Protein AF-A0A820S5P6-F1 (afdb_monomer_lite)

Radius of gyration: 14.82 Å; chains: 1; bounding box: 30×35×40 Å

Foldseek 3Di:
DKDKDKDKFQDQDDDPDPPVVRCVVAVPDKDKDDQDDPDPGITMIIIMHHHDDAAPDDDDQDADPVGKTKDKDWDFDDFPDDADRRDDVSNSLVVLVVVQPDPVSVVVVVVGTDTDMDMDIGD

Structure (mmCIF, N/CA/C/O backbone):
data_AF-A0A820S5P6-F1
#
_entry.id   AF-A0A820S5P6-F1
#
loop_
_atom_site.group_PDB
_atom_site.id
_atom_site.type_symbol
_atom_site.label_atom_id
_atom_site.label_alt_id
_atom_site.label_comp_id
_atom_site.label_asym_id
_atom_site.label_entity_id
_atom_site.label_seq_id
_atom_site.pdbx_PDB_ins_code
_atom_site.Cartn_x
_atom_site.Cartn_y
_atom_site.Cartn_z
_atom_site.occupancy
_atom_site.B_iso_or_equiv
_atom_site.auth_seq_id
_atom_site.auth_comp_id
_atom_site.auth_asym_id
_atom_site.auth_atom_id
_atom_site.pdbx_PDB_model_num
ATOM 1 N N . MET A 1 1 ? -5.001 13.853 3.205 1.00 80.81 1 MET A N 1
ATOM 2 C CA . MET A 1 1 ? -5.166 12.398 2.994 1.00 80.81 1 MET A CA 1
ATOM 3 C C . MET A 1 1 ? -4.020 11.944 2.127 1.00 80.81 1 MET A C 1
ATOM 5 O O . MET A 1 1 ? -3.736 12.676 1.198 1.00 80.81 1 MET A O 1
ATOM 9 N N . CYS A 1 2 ? -3.402 10.794 2.368 1.00 90.00 2 CYS A N 1
ATOM 10 C CA . CYS A 1 2 ? -2.300 10.289 1.548 1.00 90.00 2 CYS A CA 1
ATOM 11 C C . CYS A 1 2 ? -2.668 10.149 0.049 1.00 90.00 2 CYS A C 1
ATOM 13 O O . CYS A 1 2 ? -3.838 10.158 -0.356 1.00 90.00 2 CYS A O 1
ATOM 15 N N . GLY A 1 3 ? -1.652 10.038 -0.799 1.00 93.19 3 GLY A N 1
ATOM 16 C CA . GLY A 1 3 ? -1.755 9.649 -2.202 1.00 93.19 3 GLY A CA 1
ATOM 17 C C . GLY A 1 3 ? -1.070 8.304 -2.413 1.00 93.19 3 GLY A C 1
ATOM 18 O O . GLY A 1 3 ? 0.044 8.121 -1.934 1.00 93.19 3 GLY A O 1
ATOM 19 N N . ILE A 1 4 ? -1.726 7.380 -3.114 1.00 94.50 4 ILE A N 1
ATOM 20 C CA . ILE A 1 4 ? -1.194 6.048 -3.435 1.00 94.50 4 ILE A CA 1
ATOM 21 C C . ILE A 1 4 ? -1.321 5.801 -4.940 1.00 94.50 4 ILE A C 1
ATOM 23 O O . ILE A 1 4 ? -2.301 6.223 -5.556 1.00 94.50 4 ILE A O 1
ATOM 27 N N . CYS A 1 5 ? -0.324 5.155 -5.536 1.00 93.88 5 CYS A N 1
ATOM 28 C CA . CYS A 1 5 ? -0.267 4.863 -6.964 1.00 93.88 5 CYS A CA 1
ATOM 29 C C . CYS A 1 5 ? 0.612 3.634 -7.220 1.00 93.88 5 CYS A C 1
ATOM 31 O O . CYS A 1 5 ? 1.567 3.378 -6.488 1.00 93.88 5 CYS A O 1
ATOM 33 N N . PHE A 1 6 ? 0.315 2.902 -8.289 1.00 94.06 6 PHE A N 1
ATOM 34 C CA . PHE A 1 6 ? 1.247 1.955 -8.884 1.00 94.06 6 PHE A CA 1
ATOM 35 C C . PHE A 1 6 ? 1.245 2.125 -10.404 1.00 94.06 6 PHE A C 1
ATOM 37 O O . PHE A 1 6 ? 0.256 2.574 -10.988 1.00 94.06 6 PHE A O 1
ATOM 44 N N . CYS A 1 7 ? 2.351 1.768 -11.044 1.00 93.50 7 CYS A N 1
ATOM 45 C CA . CYS A 1 7 ? 2.490 1.783 -12.491 1.00 93.50 7 CYS A CA 1
ATOM 46 C C . CYS A 1 7 ? 3.068 0.455 -12.970 1.00 93.50 7 CYS A C 1
ATOM 48 O O . CYS A 1 7 ? 4.070 -0.010 -12.429 1.00 93.50 7 CYS A O 1
ATOM 50 N N . LEU A 1 8 ? 2.442 -0.124 -13.994 1.00 94.75 8 LEU A N 1
ATOM 51 C CA . LEU A 1 8 ? 2.965 -1.269 -14.731 1.00 94.75 8 LEU A CA 1
ATOM 52 C C . LEU A 1 8 ? 3.709 -0.779 -15.970 1.00 94.75 8 LEU A C 1
ATOM 54 O O . LEU A 1 8 ? 3.202 0.066 -16.709 1.00 94.75 8 LEU A O 1
ATOM 58 N N . HIS A 1 9 ? 4.898 -1.316 -16.209 1.00 93.88 9 HIS A N 1
ATOM 59 C CA . HIS A 1 9 ? 5.742 -0.917 -17.329 1.00 93.88 9 HIS A CA 1
ATOM 60 C C . HIS A 1 9 ? 6.657 -2.044 -17.788 1.00 93.88 9 HIS A C 1
ATOM 62 O O . HIS A 1 9 ? 6.908 -2.993 -17.056 1.00 93.88 9 HIS A O 1
ATOM 68 N N . THR A 1 10 ? 7.179 -1.932 -19.009 1.00 94.44 10 THR A N 1
ATOM 69 C CA . THR A 1 10 ? 7.999 -2.989 -19.623 1.00 94.44 10 THR A CA 1
ATOM 70 C C . THR A 1 10 ? 9.507 -2.778 -19.501 1.00 94.44 10 THR A C 1
ATOM 72 O O . THR A 1 10 ? 10.311 -3.546 -20.020 1.00 94.44 10 THR A O 1
ATOM 75 N N . GLN A 1 11 ? 9.910 -1.706 -18.823 1.00 89.19 11 GLN A N 1
ATOM 76 C CA . GLN A 1 11 ? 11.309 -1.331 -18.649 1.00 89.19 11 GLN A CA 1
ATOM 77 C C . GLN A 1 11 ? 11.787 -1.691 -17.245 1.00 89.19 11 GLN A C 1
ATOM 79 O O . GLN A 1 11 ? 11.105 -1.387 -16.278 1.00 89.19 11 GLN A O 1
ATOM 84 N N . SER A 1 12 ? 12.986 -2.249 -17.108 1.00 85.00 12 SER A N 1
ATOM 85 C CA . SER A 1 12 ? 13.578 -2.573 -15.799 1.00 85.00 12 SER A CA 1
ATOM 86 C C . SER A 1 12 ? 14.154 -1.364 -15.052 1.00 85.00 12 SER A C 1
ATOM 88 O O . SER A 1 12 ? 14.714 -1.512 -13.967 1.00 85.00 12 SER A O 1
ATOM 90 N N . ILE A 1 13 ? 14.055 -0.167 -15.634 1.00 84.75 13 ILE A N 1
ATOM 91 C CA . ILE A 1 13 ? 14.552 1.075 -15.044 1.00 84.75 13 ILE A CA 1
ATOM 92 C C . ILE A 1 13 ? 13.443 1.799 -14.273 1.00 84.75 13 ILE A C 1
ATOM 94 O O . ILE A 1 13 ? 12.275 1.716 -14.666 1.00 84.75 13 ILE A O 1
ATOM 98 N N . PRO A 1 14 ? 13.787 2.534 -13.198 1.00 78.12 14 PRO A N 1
ATOM 99 C CA . PRO A 1 14 ? 12.835 3.394 -12.511 1.00 78.12 14 PRO A CA 1
ATOM 100 C C . PRO A 1 14 ? 12.172 4.366 -13.487 1.00 78.12 14 PRO A C 1
ATOM 102 O O . PRO A 1 14 ? 12.850 5.084 -14.225 1.00 78.12 14 PRO A O 1
ATOM 105 N N . LEU A 1 15 ? 10.841 4.400 -13.480 1.00 77.75 15 LEU A N 1
ATOM 106 C CA . LEU A 1 15 ? 10.098 5.367 -14.275 1.00 77.75 15 LEU A CA 1
ATOM 107 C C . LEU A 1 15 ? 10.283 6.775 -13.704 1.00 77.75 15 LEU A C 1
ATOM 109 O O . LEU A 1 15 ? 10.102 6.997 -12.505 1.00 77.75 15 LEU A O 1
ATOM 113 N N . SER A 1 16 ? 10.555 7.738 -14.584 1.00 75.88 16 SER A N 1
ATOM 114 C CA . SER A 1 16 ? 10.417 9.163 -14.281 1.00 75.88 16 SER A CA 1
ATOM 115 C C . SER A 1 16 ? 8.956 9.565 -14.494 1.00 75.88 16 SER A C 1
ATOM 117 O O . SER A 1 16 ? 8.601 10.160 -15.509 1.00 75.88 16 SER A O 1
ATOM 119 N N . ILE A 1 17 ? 8.081 9.152 -13.577 1.00 71.44 17 ILE A N 1
ATOM 120 C CA . ILE A 1 17 ? 6.695 9.630 -13.567 1.00 71.44 17 ILE A CA 1
ATOM 121 C C . ILE A 1 17 ? 6.653 10.918 -12.748 1.00 71.44 17 ILE A C 1
ATOM 123 O O . ILE A 1 17 ? 7.235 11.000 -11.665 1.00 71.44 17 ILE A O 1
ATOM 127 N N . ASP A 1 18 ? 5.950 11.923 -13.262 1.00 77.88 18 ASP A N 1
ATOM 128 C CA . ASP A 1 18 ? 5.637 13.114 -12.487 1.00 77.88 18 ASP A CA 1
ATOM 129 C C . ASP A 1 18 ? 4.535 12.797 -11.467 1.00 77.88 18 ASP A C 1
ATOM 131 O O . ASP A 1 18 ? 3.343 12.772 -11.778 1.00 77.88 18 ASP A O 1
ATOM 135 N N . TYR A 1 19 ? 4.953 12.538 -10.231 1.00 76.06 19 TYR A N 1
ATOM 136 C CA . TYR A 1 19 ? 4.050 12.315 -9.108 1.00 76.06 19 TYR A CA 1
ATOM 137 C C . TYR A 1 19 ? 3.668 13.613 -8.383 1.00 76.06 19 TYR A C 1
ATOM 139 O O . TYR A 1 19 ? 3.008 13.543 -7.347 1.00 76.06 19 TYR A O 1
ATOM 147 N N . ALA A 1 20 ? 4.005 14.799 -8.913 1.00 79.50 20 ALA A N 1
ATOM 148 C CA . ALA A 1 20 ? 3.611 16.079 -8.324 1.00 79.50 20 ALA A CA 1
ATOM 149 C 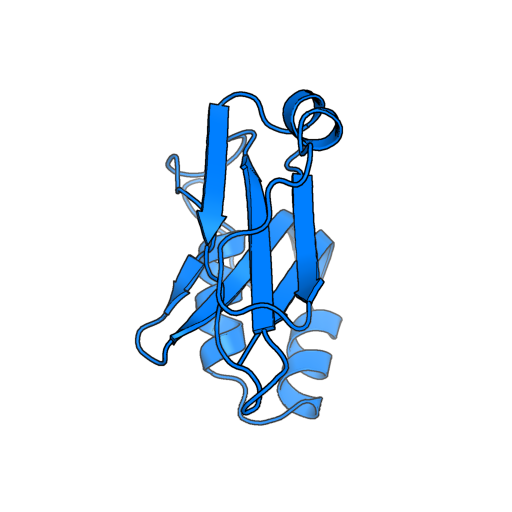C . ALA A 1 20 ? 2.108 16.191 -7.990 1.00 79.50 20 ALA A C 1
ATOM 151 O O . ALA A 1 20 ? 1.790 16.777 -6.950 1.00 79.50 20 ALA A O 1
ATOM 152 N N . PRO A 1 21 ? 1.165 15.595 -8.755 1.00 82.38 21 PRO A N 1
ATOM 153 C CA . PRO A 1 21 ? -0.244 15.574 -8.360 1.00 82.38 21 PRO A CA 1
ATOM 154 C C . PRO A 1 21 ? -0.516 14.848 -7.030 1.00 82.38 21 PRO A C 1
ATOM 156 O O . PRO A 1 21 ? -1.465 15.196 -6.325 1.00 82.38 21 PRO A O 1
ATOM 159 N N . LEU A 1 22 ? 0.307 13.861 -6.656 1.00 83.31 22 LEU A N 1
ATOM 160 C CA . LEU A 1 22 ? 0.211 13.178 -5.363 1.00 83.31 22 LEU A CA 1
ATOM 161 C C . LEU A 1 22 ? 0.769 14.040 -4.227 1.00 83.31 22 LEU A C 1
ATOM 163 O O . LEU A 1 22 ? 0.274 13.935 -3.110 1.00 83.31 22 LEU A O 1
ATOM 167 N N . ASN A 1 23 ? 1.712 14.947 -4.497 1.00 80.56 23 ASN A N 1
ATOM 168 C CA . ASN A 1 23 ? 2.346 15.777 -3.466 1.00 80.56 23 ASN A CA 1
ATOM 169 C C . ASN A 1 23 ? 1.344 16.658 -2.713 1.00 80.56 23 ASN A C 1
ATOM 171 O O . ASN A 1 23 ? 1.496 16.879 -1.514 1.00 80.56 23 ASN A O 1
ATOM 175 N N . ALA A 1 24 ? 0.294 17.124 -3.396 1.00 84.50 24 ALA A N 1
ATOM 176 C CA . ALA A 1 24 ? -0.781 17.895 -2.771 1.00 84.50 24 ALA A CA 1
ATOM 177 C C . ALA A 1 24 ? -1.573 17.085 -1.724 1.00 84.50 24 ALA A C 1
ATOM 179 O O . ALA A 1 24 ? -2.280 17.661 -0.899 1.00 84.50 24 ALA A O 1
ATOM 180 N N . ARG A 1 25 ? -1.473 15.751 -1.758 1.00 88.25 25 ARG A N 1
ATOM 181 C CA . ARG A 1 25 ? -2.167 14.834 -0.851 1.00 88.25 25 ARG A CA 1
ATOM 182 C C . ARG A 1 25 ? -1.351 14.571 0.422 1.00 88.25 25 ARG A C 1
ATOM 184 O O . ARG A 1 25 ? -1.913 14.613 1.518 1.00 88.25 25 ARG A O 1
ATOM 191 N N . GLY A 1 26 ? -0.037 14.364 0.299 1.00 86.75 26 GLY A N 1
ATOM 192 C CA . GLY A 1 26 ? 0.843 13.993 1.414 1.00 86.75 26 GLY A CA 1
ATOM 193 C C . GLY A 1 26 ? 2.223 14.666 1.404 1.00 86.75 26 GLY A C 1
ATOM 194 O O . GLY A 1 26 ? 3.190 14.078 0.911 1.00 86.75 26 GLY A O 1
ATOM 195 N N . PRO A 1 27 ? 2.356 15.878 1.963 1.00 85.94 27 PRO A N 1
ATOM 196 C CA . PRO A 1 27 ? 3.618 16.614 1.964 1.00 85.94 27 PRO A CA 1
ATOM 197 C C . PRO A 1 27 ? 4.639 16.122 3.003 1.00 85.94 27 PRO A C 1
ATOM 199 O O . PRO A 1 27 ? 5.787 16.555 2.948 1.00 85.94 27 PRO A O 1
ATOM 202 N N . ASP A 1 28 ? 4.260 15.256 3.952 1.00 88.06 28 ASP A N 1
ATOM 203 C CA . ASP A 1 28 ? 5.150 14.872 5.059 1.00 88.06 28 ASP A CA 1
ATOM 204 C C . ASP A 1 28 ? 6.241 13.890 4.631 1.00 88.06 28 ASP A C 1
ATOM 206 O O . ASP A 1 28 ? 7.342 13.903 5.183 1.00 88.06 28 ASP A O 1
ATOM 210 N N . PHE A 1 29 ? 5.921 12.999 3.693 1.00 88.12 29 PHE A N 1
ATOM 211 C CA . PHE A 1 29 ? 6.846 11.988 3.203 1.00 88.12 29 PHE A CA 1
ATOM 212 C C . PHE A 1 29 ? 6.427 11.492 1.822 1.00 88.12 29 PHE A C 1
ATOM 214 O O . PHE A 1 29 ? 5.241 11.350 1.536 1.00 88.12 29 PHE A O 1
ATOM 221 N N . GLN A 1 30 ? 7.404 11.206 0.969 1.00 88.50 30 GLN A N 1
ATOM 222 C CA . GLN A 1 30 ? 7.194 10.666 -0.369 1.00 88.50 30 GLN A CA 1
ATOM 223 C C . GLN A 1 30 ? 8.170 9.529 -0.601 1.00 88.50 30 GLN A C 1
ATOM 225 O O . GLN A 1 30 ? 9.326 9.610 -0.183 1.00 88.50 30 GLN A O 1
ATOM 230 N N . ASN A 1 31 ? 7.703 8.483 -1.270 1.00 90.81 31 ASN A N 1
ATOM 231 C CA . ASN A 1 31 ? 8.537 7.339 -1.585 1.00 90.81 31 ASN A CA 1
ATOM 232 C C . ASN A 1 31 ? 8.111 6.671 -2.886 1.00 90.81 31 ASN A C 1
ATOM 234 O O . ASN A 1 31 ? 6.929 6.648 -3.235 1.00 90.81 31 ASN A O 1
ATOM 238 N N . GLN A 1 32 ? 9.099 6.089 -3.556 1.00 91.38 32 GLN A N 1
ATOM 239 C CA . GLN A 1 32 ? 8.940 5.236 -4.718 1.00 91.38 32 GLN A CA 1
ATOM 240 C C . GLN A 1 32 ? 9.642 3.908 -4.439 1.00 91.38 32 GLN A C 1
ATOM 242 O O . GLN A 1 32 ? 10.812 3.886 -4.065 1.00 91.38 32 GLN A O 1
ATOM 247 N N . TYR A 1 33 ? 8.927 2.806 -4.642 1.00 92.94 33 TYR A N 1
ATOM 248 C CA . TYR A 1 33 ? 9.423 1.456 -4.416 1.00 92.94 33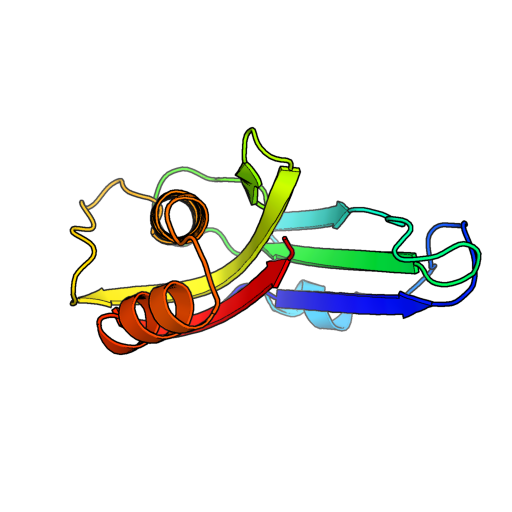 TYR A CA 1
ATOM 249 C C . TYR A 1 33 ? 9.276 0.604 -5.680 1.00 92.94 33 TYR A C 1
ATOM 251 O O . TYR A 1 33 ? 8.215 0.580 -6.301 1.00 92.94 33 TYR A O 1
ATOM 259 N N . GLY A 1 34 ? 10.349 -0.080 -6.072 1.00 92.69 34 GLY A N 1
ATOM 260 C CA . GLY A 1 34 ? 10.471 -0.777 -7.353 1.00 92.69 34 GLY A CA 1
ATOM 261 C C . GLY A 1 34 ? 11.505 -0.122 -8.284 1.00 92.69 34 GLY A C 1
ATOM 262 O O . GLY A 1 34 ? 12.230 0.783 -7.862 1.00 92.69 34 GLY A O 1
ATOM 263 N N . PRO A 1 35 ? 11.599 -0.564 -9.548 1.00 93.88 35 PRO A N 1
ATOM 264 C CA . PRO A 1 35 ? 10.717 -1.529 -10.203 1.00 93.88 35 PRO A CA 1
ATOM 265 C C . PRO A 1 35 ? 10.892 -2.969 -9.701 1.00 93.88 35 PRO A C 1
ATOM 267 O O . PRO A 1 35 ? 12.011 -3.451 -9.547 1.00 93.88 35 PRO A O 1
ATOM 270 N N . ILE A 1 36 ? 9.780 -3.668 -9.478 1.00 94.75 36 ILE A N 1
ATOM 271 C CA . ILE A 1 36 ? 9.727 -5.093 -9.125 1.00 94.75 36 ILE A CA 1
ATOM 272 C C . ILE A 1 36 ? 9.356 -5.882 -10.375 1.00 94.75 36 ILE A C 1
ATOM 274 O O . ILE A 1 36 ? 8.385 -5.544 -11.045 1.00 94.75 36 ILE A O 1
ATOM 278 N N . SER A 1 37 ? 10.128 -6.917 -10.700 1.00 95.31 37 SER A N 1
ATOM 279 C CA . SER A 1 37 ? 9.861 -7.794 -11.847 1.00 95.31 37 SER A CA 1
ATOM 280 C C . SER A 1 37 ? 8.665 -8.701 -11.551 1.00 95.31 37 SER A C 1
ATOM 282 O O . SER A 1 37 ? 8.700 -9.476 -10.601 1.00 95.31 37 SER A O 1
ATOM 284 N N . LEU A 1 38 ? 7.616 -8.594 -12.370 1.00 94.88 38 LEU A N 1
ATOM 285 C CA . LEU A 1 38 ? 6.456 -9.493 -12.379 1.00 94.88 38 LEU A CA 1
ATOM 286 C C . LEU A 1 38 ? 6.674 -10.651 -13.361 1.00 94.88 38 LEU A C 1
ATOM 288 O O . LEU A 1 38 ? 6.318 -11.795 -13.093 1.00 94.88 38 LEU A O 1
ATOM 292 N N . THR A 1 39 ? 7.283 -10.339 -14.505 1.00 94.69 39 THR A N 1
ATOM 293 C CA . THR A 1 39 ? 7.754 -11.283 -15.528 1.00 94.69 39 THR A CA 1
ATOM 294 C C . THR A 1 39 ? 9.104 -10.798 -16.071 1.00 94.69 39 THR A C 1
ATOM 296 O O . THR A 1 39 ? 9.651 -9.795 -15.606 1.00 94.69 39 THR A O 1
ATOM 299 N N . SER A 1 40 ? 9.641 -11.474 -17.092 1.00 92.88 40 SER A N 1
ATOM 300 C CA . SER A 1 40 ? 10.870 -11.060 -17.788 1.00 92.88 40 SER A CA 1
ATOM 301 C C . SER A 1 40 ? 10.819 -9.654 -18.399 1.00 92.88 40 SER A C 1
ATOM 303 O O . SER A 1 40 ? 11.863 -9.063 -18.652 1.00 92.88 40 SER A O 1
ATOM 305 N N . ASP A 1 41 ? 9.622 -9.148 -18.680 1.00 95.50 41 ASP A N 1
ATOM 306 C CA . ASP A 1 41 ? 9.363 -7.941 -19.465 1.00 95.50 41 ASP A CA 1
ATOM 307 C C . ASP A 1 41 ? 8.264 -7.059 -18.864 1.00 95.50 41 ASP A C 1
ATOM 309 O O . ASP A 1 41 ? 7.872 -6.078 -19.487 1.00 95.50 41 ASP A O 1
ATOM 313 N N . LEU A 1 42 ? 7.769 -7.387 -17.670 1.00 95.94 42 LEU A N 1
ATOM 314 C CA . LEU A 1 42 ? 6.765 -6.613 -16.954 1.00 95.94 42 LEU A CA 1
ATOM 315 C C . LEU A 1 42 ? 7.263 -6.303 -15.549 1.00 95.94 42 LEU A C 1
ATOM 317 O O . LEU A 1 42 ? 7.673 -7.191 -14.801 1.00 95.94 42 LEU A O 1
ATOM 321 N N . TYR A 1 43 ? 7.180 -5.031 -15.193 1.00 95.75 43 TYR A N 1
ATOM 322 C CA . TYR A 1 43 ? 7.628 -4.484 -13.929 1.00 95.75 43 TYR A CA 1
ATOM 323 C C . TYR A 1 43 ? 6.529 -3.634 -13.302 1.00 95.75 43 TYR A C 1
ATOM 325 O O . TYR A 1 43 ? 5.728 -3.019 -14.010 1.00 95.75 43 TYR A O 1
ATOM 333 N N . VAL A 1 44 ? 6.520 -3.569 -11.973 1.00 95.75 44 VAL A N 1
ATOM 334 C CA . VAL A 1 44 ? 5.661 -2.669 -11.203 1.00 95.75 44 VAL A CA 1
ATOM 335 C C . VAL A 1 44 ? 6.493 -1.706 -10.368 1.00 95.75 44 VAL A C 1
ATOM 337 O O . VAL A 1 44 ? 7.470 -2.092 -9.733 1.00 95.75 44 VAL A O 1
ATOM 340 N N . THR A 1 45 ? 6.086 -0.443 -10.350 1.00 95.06 45 THR A N 1
ATOM 341 C CA . THR A 1 45 ? 6.615 0.582 -9.449 1.00 95.06 45 THR A CA 1
ATOM 342 C C . THR A 1 45 ? 5.473 1.126 -8.600 1.00 95.06 45 THR A C 1
ATOM 344 O O . THR A 1 45 ? 4.427 1.489 -9.135 1.00 95.06 45 THR A O 1
ATOM 347 N N . PHE A 1 46 ? 5.679 1.219 -7.291 1.00 94.56 46 PHE A N 1
ATOM 348 C CA . PHE A 1 46 ? 4.730 1.757 -6.322 1.00 94.56 46 PHE A CA 1
ATOM 349 C C . PHE A 1 46 ? 5.156 3.143 -5.863 1.00 94.56 46 PHE A C 1
ATOM 351 O O . PHE A 1 46 ? 6.338 3.366 -5.610 1.00 94.56 46 PHE A O 1
ATOM 358 N N . VAL A 1 47 ? 4.199 4.055 -5.698 1.00 93.19 47 VAL A N 1
ATOM 359 C CA . VAL A 1 47 ? 4.447 5.407 -5.194 1.00 93.19 47 VAL A CA 1
ATOM 360 C C . VAL A 1 47 ? 3.430 5.819 -4.159 1.00 93.19 47 VAL A C 1
ATOM 362 O O . VAL A 1 47 ? 2.226 5.607 -4.305 1.00 93.19 47 VAL A O 1
ATOM 365 N N . VAL A 1 48 ? 3.940 6.465 -3.119 1.00 92.88 48 VAL A N 1
ATOM 366 C CA . VAL A 1 48 ? 3.148 6.962 -2.009 1.00 92.88 48 VAL A CA 1
ATOM 367 C C . VAL A 1 48 ? 3.587 8.360 -1.601 1.00 92.88 48 VAL A C 1
ATOM 369 O O . VAL A 1 48 ? 4.767 8.706 -1.614 1.00 92.88 48 VAL A O 1
ATOM 372 N N . SER A 1 49 ? 2.604 9.159 -1.213 1.00 91.81 49 SER A N 1
ATOM 373 C CA . SER A 1 49 ? 2.753 10.478 -0.619 1.00 91.81 49 SER A CA 1
ATOM 374 C C . SER A 1 49 ? 1.934 10.485 0.669 1.00 91.81 49 SER A C 1
ATOM 376 O O . SER A 1 49 ? 0.717 10.306 0.642 1.00 91.81 49 SER A O 1
ATOM 378 N N . VAL A 1 50 ? 2.595 10.622 1.814 1.00 89.25 50 VAL A N 1
ATOM 379 C CA . VAL A 1 50 ? 2.009 10.437 3.144 1.00 89.25 50 VAL A CA 1
ATOM 380 C C . VAL A 1 50 ? 1.683 11.787 3.777 1.00 89.25 50 VAL A C 1
ATOM 382 O O . VAL A 1 50 ? 2.501 12.706 3.775 1.00 89.25 50 VAL A O 1
ATOM 385 N N . LEU A 1 51 ? 0.478 11.892 4.337 1.00 86.50 51 LEU A N 1
ATOM 386 C CA . LEU A 1 51 ? 0.106 12.901 5.328 1.00 86.50 51 LEU A CA 1
ATOM 387 C C . LEU A 1 51 ? -0.138 12.158 6.641 1.00 86.50 51 LEU A C 1
ATOM 389 O O . LEU A 1 51 ? -1.096 11.391 6.739 1.00 86.50 51 LEU A O 1
ATOM 393 N N . ALA A 1 52 ? 0.732 12.342 7.625 1.00 81.81 52 ALA A N 1
ATOM 394 C CA . ALA A 1 52 ? 0.674 11.578 8.862 1.00 81.81 52 ALA A CA 1
ATOM 395 C C . ALA A 1 52 ? -0.348 12.192 9.828 1.00 81.81 52 ALA A C 1
ATOM 397 O O . ALA A 1 52 ? -0.074 13.211 10.460 1.00 81.81 52 ALA A O 1
ATOM 398 N N . LEU A 1 53 ? -1.527 11.569 9.932 1.00 72.56 53 LEU A N 1
ATOM 399 C CA . LEU A 1 53 ? -2.635 12.053 10.769 1.00 72.56 53 LEU A CA 1
ATOM 400 C C . LEU A 1 53 ? -2.902 11.199 12.020 1.00 72.56 53 LEU A C 1
ATOM 402 O O . LEU A 1 53 ? -3.457 11.719 12.986 1.00 72.56 53 LEU A O 1
ATOM 406 N N . ARG A 1 54 ? -2.508 9.918 12.024 1.00 68.75 54 ARG A N 1
ATOM 407 C CA . ARG A 1 54 ? -2.759 8.961 13.117 1.00 68.75 54 ARG A CA 1
ATOM 408 C C . ARG A 1 54 ? -1.563 8.045 13.383 1.00 68.75 54 ARG A C 1
ATOM 410 O O . ARG A 1 54 ? -0.849 7.662 12.454 1.00 68.75 54 ARG A O 1
ATOM 417 N N . GLY A 1 55 ? -1.399 7.673 14.654 1.00 65.62 55 GLY A N 1
ATOM 418 C CA . GLY A 1 55 ? -0.314 6.820 15.139 1.00 65.62 55 GLY A CA 1
ATOM 419 C C . GLY A 1 55 ? 1.071 7.466 15.022 1.00 65.62 55 GLY A C 1
ATOM 420 O O . GLY A 1 55 ? 1.221 8.652 14.710 1.00 65.62 55 GLY A O 1
ATOM 421 N N . TYR A 1 56 ? 2.115 6.674 15.271 1.00 66.12 56 TYR A N 1
ATOM 422 C CA . TYR A 1 56 ? 3.487 7.116 15.020 1.00 66.12 56 TYR A CA 1
ATOM 423 C C . TYR A 1 56 ? 3.716 7.316 13.515 1.00 66.12 56 TYR A C 1
ATOM 425 O O . TYR A 1 56 ? 3.185 6.558 12.701 1.00 66.12 56 TYR A O 1
ATOM 433 N N . LYS A 1 57 ? 4.529 8.314 13.135 1.00 63.28 57 LYS A N 1
ATOM 434 C CA . LYS A 1 57 ? 4.893 8.560 11.729 1.00 63.28 57 LYS A CA 1
ATOM 435 C C . LYS A 1 57 ? 5.550 7.310 11.140 1.00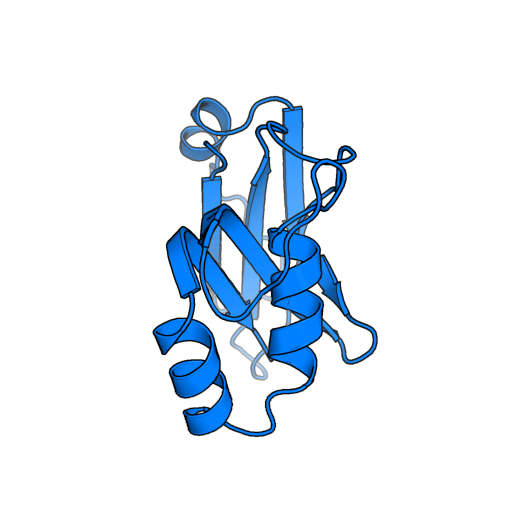 63.28 57 LYS A C 1
ATOM 437 O O . LYS A 1 57 ? 6.721 7.049 11.401 1.00 63.28 57 LYS A O 1
ATOM 442 N N . GLN A 1 58 ? 4.795 6.565 10.341 1.00 71.75 58 GLN A N 1
ATOM 443 C CA . GLN A 1 58 ? 5.280 5.407 9.603 1.00 71.75 58 GLN A CA 1
ATOM 444 C C . GLN A 1 58 ? 5.446 5.773 8.126 1.00 71.75 58 GLN A C 1
ATOM 446 O O . GLN A 1 58 ? 4.571 6.393 7.515 1.00 71.75 58 GLN A O 1
ATOM 451 N N . GLN A 1 59 ? 6.596 5.407 7.569 1.00 87.62 59 GLN A N 1
ATOM 452 C CA . GLN A 1 59 ? 6.885 5.551 6.147 1.00 87.62 59 GLN A CA 1
ATOM 453 C C . GLN A 1 59 ? 6.219 4.408 5.375 1.00 87.62 59 GLN A C 1
ATOM 455 O O . GLN A 1 59 ? 6.134 3.289 5.871 1.00 87.62 59 GLN A O 1
ATOM 460 N N . GLN A 1 60 ? 5.741 4.702 4.168 1.00 91.88 60 GLN A N 1
ATOM 461 C CA . GLN A 1 60 ? 5.107 3.731 3.275 1.00 91.88 60 GLN A CA 1
ATOM 462 C C . GLN A 1 60 ? 5.987 3.485 2.028 1.00 91.88 60 GLN A C 1
ATOM 464 O O . GLN A 1 60 ? 6.810 4.347 1.692 1.00 91.88 60 GLN A O 1
ATOM 469 N N . PRO A 1 61 ? 5.818 2.367 1.296 1.00 95.31 61 PRO A N 1
ATOM 470 C CA . PRO A 1 61 ? 4.872 1.275 1.555 1.00 95.31 61 PRO A CA 1
ATOM 471 C C . PRO A 1 61 ? 5.226 0.464 2.806 1.00 95.31 61 PRO A C 1
ATOM 473 O O . PRO A 1 61 ? 6.384 0.434 3.217 1.00 95.31 61 PRO A O 1
ATOM 476 N N . PHE A 1 62 ? 4.231 -0.191 3.399 1.00 95.06 62 PHE A N 1
ATOM 477 C CA . PHE A 1 62 ? 4.471 -1.214 4.413 1.00 95.06 62 PHE A CA 1
ATOM 478 C C . PHE A 1 62 ? 4.899 -2.494 3.703 1.00 95.06 62 PHE A C 1
ATOM 480 O O . PHE A 1 62 ? 4.215 -2.928 2.778 1.00 95.06 62 PHE A O 1
ATOM 487 N N . ILE A 1 63 ? 6.038 -3.056 4.101 1.00 95.62 63 ILE A N 1
ATOM 488 C CA . ILE A 1 63 ? 6.568 -4.301 3.544 1.00 95.62 63 ILE A CA 1
ATOM 489 C C . ILE A 1 63 ? 6.717 -5.278 4.702 1.00 95.62 63 ILE A C 1
ATOM 491 O O . ILE A 1 63 ? 7.396 -4.957 5.681 1.00 95.62 63 ILE A O 1
ATOM 495 N N . ASP A 1 64 ? 6.050 -6.423 4.613 1.00 94.75 64 ASP A N 1
ATOM 496 C CA . ASP A 1 64 ? 6.132 -7.454 5.645 1.00 94.75 64 ASP A CA 1
ATOM 497 C C . ASP A 1 64 ? 7.317 -8.411 5.432 1.00 94.75 64 ASP A C 1
ATOM 499 O O . ASP A 1 64 ? 8.087 -8.291 4.477 1.00 94.75 64 ASP A O 1
ATOM 503 N N . GLU A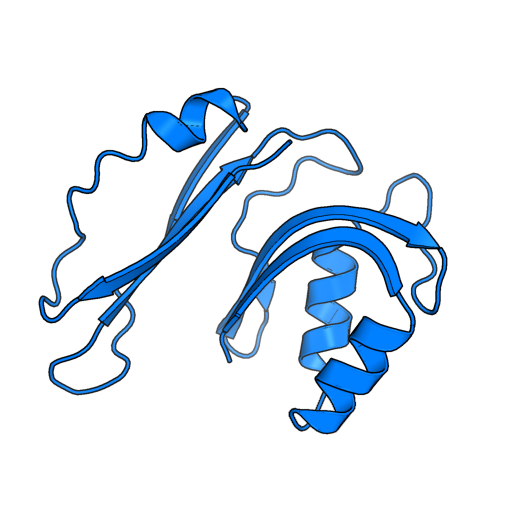 1 65 ? 7.497 -9.358 6.353 1.00 94.50 65 GLU A N 1
ATOM 504 C CA . GLU A 1 65 ? 8.603 -10.316 6.305 1.00 94.50 65 GLU A CA 1
ATOM 505 C C . GLU A 1 65 ? 8.537 -11.315 5.136 1.00 94.50 65 GLU A C 1
ATOM 507 O O . GLU A 1 65 ? 9.567 -11.905 4.807 1.00 94.50 65 GLU A O 1
ATOM 512 N N . ASP A 1 66 ? 7.375 -11.473 4.492 1.00 94.81 66 ASP A N 1
ATOM 513 C CA . ASP A 1 66 ? 7.204 -12.322 3.306 1.00 94.81 66 ASP A CA 1
ATOM 514 C C . ASP A 1 66 ? 7.401 -11.519 2.004 1.00 94.81 66 ASP A C 1
ATOM 516 O O . ASP A 1 66 ? 7.446 -12.089 0.915 1.00 94.81 66 ASP A O 1
ATOM 520 N N . GLY A 1 67 ? 7.583 -10.197 2.114 1.00 94.62 67 GLY A N 1
ATOM 521 C CA . GLY A 1 67 ? 7.768 -9.285 0.991 1.00 94.62 67 GLY A CA 1
ATOM 522 C C . GLY A 1 67 ? 6.464 -8.726 0.423 1.00 94.62 67 GLY A C 1
ATOM 523 O O . GLY A 1 67 ? 6.521 -8.039 -0.599 1.00 94.62 67 GLY A O 1
ATOM 524 N N . ASN A 1 68 ? 5.316 -8.965 1.071 1.00 96.56 68 ASN A N 1
ATOM 525 C CA . ASN A 1 68 ? 4.052 -8.375 0.634 1.00 96.56 68 ASN A CA 1
ATOM 526 C C . ASN A 1 68 ? 4.078 -6.865 0.873 1.00 96.56 68 ASN A C 1
ATOM 528 O O . ASN A 1 68 ? 4.632 -6.383 1.863 1.00 96.56 68 ASN A O 1
ATOM 532 N N . ILE A 1 69 ? 3.447 -6.112 -0.022 1.00 97.44 69 ILE A N 1
ATOM 533 C CA . ILE A 1 69 ? 3.517 -4.652 -0.068 1.00 97.44 69 ILE A CA 1
ATOM 534 C C . ILE A 1 69 ? 2.116 -4.076 0.114 1.00 97.44 69 ILE A C 1
ATOM 536 O O . ILE A 1 69 ? 1.212 -4.382 -0.663 1.00 97.44 69 ILE A O 1
ATOM 540 N N . LEU A 1 70 ? 1.946 -3.181 1.088 1.00 97.56 70 LEU A N 1
ATOM 541 C CA . LEU A 1 70 ? 0.721 -2.412 1.300 1.00 97.56 70 LEU A CA 1
ATOM 542 C C . LEU A 1 70 ? 0.981 -0.905 1.171 1.00 97.56 70 LEU A C 1
ATOM 544 O O . LEU A 1 70 ? 1.800 -0.325 1.887 1.00 97.56 70 LEU A O 1
ATOM 548 N N . LEU A 1 71 ? 0.226 -0.247 0.291 1.00 96.56 71 LEU A N 1
ATOM 549 C CA . LEU A 1 71 ? 0.078 1.208 0.258 1.00 96.56 71 LEU A CA 1
ATOM 550 C C . LEU A 1 71 ? -1.320 1.547 0.755 1.00 96.56 71 LEU A C 1
ATOM 552 O O . LEU A 1 71 ? -2.295 0.995 0.256 1.00 96.56 71 LEU A O 1
ATOM 556 N N . TYR A 1 72 ? -1.428 2.482 1.689 1.00 95.19 72 TYR A N 1
ATOM 557 C CA . TYR A 1 72 ? -2.662 2.765 2.405 1.00 95.19 72 TYR A CA 1
ATOM 558 C C . TYR A 1 72 ? -2.952 4.267 2.466 1.00 95.19 72 TYR A C 1
ATOM 560 O O . TYR A 1 72 ? -2.113 5.085 2.861 1.00 95.19 72 TYR A O 1
ATOM 568 N N . ASN A 1 73 ? -4.174 4.636 2.089 1.00 93.88 73 ASN A N 1
ATOM 569 C CA . ASN A 1 73 ? -4.711 5.980 2.225 1.00 93.88 73 ASN A CA 1
ATOM 570 C C . ASN A 1 73 ? -6.114 5.927 2.827 1.00 93.88 73 ASN A C 1
ATOM 572 O O . ASN A 1 73 ? -7.071 5.587 2.133 1.00 93.88 73 ASN A O 1
ATOM 576 N N . GLY A 1 74 ? -6.247 6.380 4.066 1.00 92.31 74 GLY A N 1
ATOM 577 C CA . GLY A 1 74 ? -7.540 6.546 4.704 1.00 92.31 74 GLY A CA 1
ATOM 578 C C . GLY A 1 74 ? -7.475 6.263 6.184 1.00 92.31 74 GLY A C 1
ATOM 579 O O . GLY A 1 74 ? -6.405 6.352 6.780 1.00 92.31 74 GLY A O 1
ATOM 580 N N . GLU A 1 75 ? -8.640 5.952 6.737 1.00 91.88 75 GLU A N 1
ATOM 581 C CA . GLU A 1 75 ? -8.800 5.584 8.135 1.00 91.88 75 GLU A CA 1
ATOM 582 C C . GLU A 1 75 ? -9.821 4.446 8.274 1.00 91.88 75 GLU A C 1
ATOM 584 O O . GLU A 1 75 ? -10.901 4.503 7.676 1.00 91.88 75 GLU A O 1
ATOM 589 N N . ILE A 1 76 ? -9.488 3.441 9.086 1.00 93.19 76 ILE A N 1
ATOM 590 C CA . ILE A 1 76 ? -10.435 2.443 9.598 1.00 93.19 76 ILE A CA 1
ATOM 591 C C . ILE A 1 76 ? -10.948 2.944 10.954 1.00 93.19 76 ILE A C 1
ATOM 593 O O . ILE A 1 76 ? -10.172 3.359 11.821 1.00 93.19 76 ILE A O 1
ATOM 597 N N . TYR A 1 77 ? -12.267 2.954 11.118 1.00 88.88 77 TYR A N 1
ATOM 598 C CA . TYR A 1 77 ? -12.957 3.465 12.302 1.00 88.88 77 TYR A CA 1
ATOM 599 C C . TYR A 1 77 ? -13.397 2.338 13.229 1.00 88.88 77 TYR A C 1
ATOM 601 O O . TYR A 1 77 ? -13.149 2.405 14.430 1.00 88.88 77 TYR A O 1
ATOM 609 N N . GLU A 1 78 ? -14.040 1.320 12.661 1.00 86.69 78 GLU A N 1
ATOM 610 C CA . GLU A 1 78 ? -14.650 0.205 13.382 1.00 86.69 78 GLU A CA 1
ATOM 611 C C . GLU A 1 78 ? -14.498 -1.097 12.578 1.00 86.69 78 GLU A C 1
ATOM 613 O O . GLU A 1 78 ? -13.949 -1.111 11.470 1.00 86.69 78 GLU A O 1
ATOM 618 N N . GLY A 1 79 ? -14.965 -2.208 13.150 1.00 89.62 79 GLY A N 1
ATOM 619 C CA . GLY A 1 79 ? -14.958 -3.515 12.503 1.00 89.62 79 GLY A CA 1
ATOM 620 C C . GLY A 1 79 ? -14.181 -4.580 13.270 1.00 89.62 79 GLY A C 1
ATOM 621 O O . GLY A 1 79 ? -14.068 -4.550 14.497 1.00 89.62 79 GLY A O 1
ATOM 622 N N . SER A 1 80 ? -13.654 -5.558 12.534 1.00 88.81 80 SER A N 1
ATOM 623 C CA . SER A 1 80 ? -12.915 -6.690 13.115 1.00 88.81 80 SER A CA 1
ATOM 624 C C . SER A 1 80 ? -11.540 -6.311 13.679 1.00 88.81 80 SER A C 1
ATOM 626 O O . SER A 1 80 ? -11.031 -7.009 14.560 1.00 88.81 80 SER A O 1
ATOM 628 N N . LEU A 1 81 ? -10.951 -5.202 13.218 1.00 90.25 81 LEU A N 1
ATOM 629 C CA . LEU A 1 81 ? -9.665 -4.705 13.700 1.00 90.25 81 LEU A CA 1
ATOM 630 C C . LEU A 1 81 ? -9.849 -3.825 14.937 1.00 90.25 81 LEU A C 1
ATOM 632 O O . LEU A 1 81 ? -10.478 -2.771 14.890 1.00 90.25 81 LEU A O 1
ATOM 636 N N . GLN A 1 82 ? -9.250 -4.243 16.049 1.00 88.75 82 GLN A N 1
ATOM 637 C CA . GLN A 1 82 ? -9.217 -3.458 17.281 1.00 88.75 82 GLN A CA 1
ATOM 638 C C . GLN A 1 82 ? -8.087 -2.426 17.202 1.00 88.75 82 GLN A C 1
ATOM 640 O O . GLN A 1 82 ? -6.930 -2.761 17.448 1.00 88.75 82 GLN A O 1
ATOM 645 N N . ILE A 1 83 ? -8.427 -1.182 16.858 1.00 87.62 83 ILE A N 1
ATOM 646 C CA . ILE A 1 83 ? -7.470 -0.079 16.692 1.00 87.62 83 ILE A CA 1
ATOM 647 C C . ILE A 1 83 ? -7.409 0.735 17.987 1.00 87.62 83 ILE A C 1
ATOM 649 O O . ILE A 1 83 ? -8.386 1.368 18.390 1.00 87.62 83 ILE A O 1
ATOM 653 N N . LYS A 1 84 ? -6.258 0.729 18.658 1.00 87.62 84 LYS A N 1
ATOM 654 C CA . LYS A 1 84 ? -6.004 1.555 19.847 1.00 87.62 84 LYS A CA 1
ATOM 655 C C . LYS A 1 84 ? -5.621 2.986 19.441 1.00 87.62 84 LYS A C 1
ATOM 657 O O . LYS A 1 84 ? -5.197 3.203 18.310 1.00 87.62 84 LYS A O 1
ATOM 662 N N . PRO A 1 85 ? -5.707 3.972 20.357 1.00 82.31 85 PRO A N 1
ATOM 663 C CA . PRO A 1 85 ? -5.420 5.377 20.039 1.00 82.31 85 PRO A CA 1
ATOM 664 C C . PRO A 1 85 ? -4.047 5.644 19.405 1.00 82.31 85 PRO A C 1
ATOM 666 O O . PRO A 1 85 ? -3.928 6.545 18.578 1.00 82.31 85 PRO A O 1
ATOM 669 N N . ASP A 1 86 ? -3.034 4.859 19.774 1.00 84.06 86 ASP A N 1
ATOM 670 C CA . ASP A 1 86 ? -1.659 5.016 19.284 1.00 84.06 86 ASP A CA 1
ATOM 671 C C . ASP A 1 86 ? -1.324 4.088 18.103 1.00 84.06 86 ASP A C 1
ATOM 673 O O . ASP A 1 86 ? -0.213 4.141 17.565 1.00 84.06 86 ASP A O 1
ATOM 677 N N . ASP A 1 87 ? -2.270 3.240 17.690 1.00 87.56 87 ASP A N 1
ATOM 678 C CA . ASP A 1 87 ? -2.056 2.297 16.600 1.00 87.56 87 ASP A CA 1
ATOM 679 C C . ASP A 1 87 ? -2.063 3.012 15.244 1.00 87.56 87 ASP A C 1
ATOM 681 O O . ASP A 1 87 ? -2.764 4.002 15.012 1.00 87.56 87 ASP A O 1
ATOM 685 N N . ASN A 1 88 ? -1.278 2.470 14.313 1.00 90.12 88 ASN A N 1
ATOM 686 C CA . ASN A 1 88 ? -1.394 2.792 12.899 1.00 90.12 88 ASN A CA 1
ATOM 687 C C . ASN A 1 88 ? -2.251 1.706 12.237 1.00 90.12 88 ASN A C 1
ATOM 689 O O . ASN A 1 88 ? -1.845 0.547 12.146 1.00 90.12 88 ASN A O 1
ATOM 693 N N . ASP A 1 89 ? -3.442 2.084 11.793 1.00 91.62 89 ASP A N 1
ATOM 694 C CA . ASP A 1 89 ? -4.424 1.198 11.171 1.00 91.62 89 ASP A CA 1
ATOM 695 C C . ASP A 1 89 ? -3.910 0.550 9.876 1.00 91.62 89 ASP A C 1
ATOM 697 O O . ASP A 1 89 ? -4.166 -0.629 9.646 1.00 91.62 89 ASP A O 1
ATOM 701 N N . GLY A 1 90 ? -3.111 1.265 9.081 1.00 92.81 90 GLY A N 1
ATOM 702 C CA . GLY A 1 90 ? -2.430 0.711 7.909 1.00 92.81 90 GLY A CA 1
ATOM 703 C C . GLY A 1 90 ? -1.435 -0.404 8.258 1.00 92.81 90 GLY A C 1
ATOM 704 O O . GLY A 1 90 ? -1.407 -1.434 7.586 1.00 92.81 90 GLY A O 1
ATOM 705 N N . VAL A 1 91 ? -0.662 -0.248 9.339 1.00 92.31 91 VAL A N 1
ATOM 706 C CA . VAL A 1 91 ? 0.251 -1.299 9.832 1.00 92.31 91 VAL A CA 1
ATOM 707 C C . VAL A 1 91 ? -0.533 -2.520 10.315 1.00 92.31 91 VAL A C 1
ATOM 709 O O . VAL A 1 91 ? -0.175 -3.650 9.980 1.00 92.31 91 VAL A O 1
ATOM 712 N N . LEU A 1 92 ? -1.619 -2.309 11.065 1.00 93.06 92 LEU A N 1
ATOM 713 C CA . LEU A 1 92 ? -2.491 -3.401 11.507 1.00 93.06 92 LEU A CA 1
ATOM 714 C C . LEU A 1 92 ? -3.117 -4.133 10.316 1.00 93.06 92 LEU A C 1
ATOM 716 O O . LEU A 1 92 ? -3.090 -5.361 10.270 1.00 93.06 92 LEU A O 1
ATOM 720 N N . LEU A 1 93 ? -3.618 -3.395 9.323 1.00 95.38 93 LEU A N 1
ATOM 721 C CA . LEU A 1 93 ? -4.162 -3.974 8.100 1.00 95.38 93 LEU A CA 1
ATOM 722 C C . LEU A 1 93 ? -3.110 -4.816 7.364 1.00 95.38 93 LEU A C 1
ATOM 724 O O . LEU A 1 93 ? -3.420 -5.931 6.957 1.00 95.38 93 LEU A O 1
ATOM 728 N N . SER A 1 94 ? -1.864 -4.336 7.253 1.00 95.56 94 SER A N 1
ATOM 729 C CA . SER A 1 94 ? -0.757 -5.097 6.651 1.00 95.56 94 SER A CA 1
ATOM 730 C C . SER A 1 94 ? -0.527 -6.428 7.367 1.00 95.56 94 SER A C 1
ATOM 732 O O . SER A 1 94 ? -0.376 -7.459 6.717 1.00 95.56 94 SER A 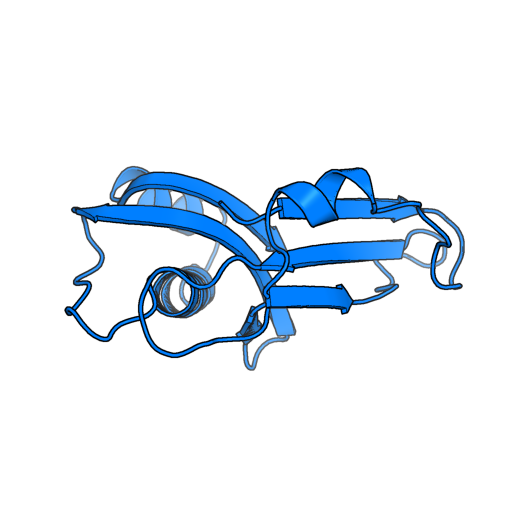O 1
ATOM 734 N N . HIS A 1 95 ? -0.538 -6.419 8.703 1.00 94.94 95 HIS A N 1
ATOM 735 C CA . HIS A 1 95 ? -0.357 -7.628 9.504 1.00 94.94 95 HIS A CA 1
ATOM 736 C C . HIS A 1 95 ? -1.493 -8.641 9.306 1.00 94.94 95 HIS A C 1
ATOM 738 O O . HIS A 1 95 ? -1.242 -9.841 9.242 1.00 94.94 95 HIS A O 1
ATOM 744 N N . HIS A 1 96 ? -2.739 -8.177 9.198 1.00 95.88 96 HIS A N 1
ATOM 745 C CA . HIS A 1 96 ? -3.882 -9.062 8.981 1.00 95.88 96 HIS A CA 1
ATOM 746 C C . HIS A 1 96 ? -3.964 -9.588 7.546 1.00 95.88 96 HIS A C 1
ATOM 748 O O . HIS A 1 96 ? -4.257 -10.766 7.363 1.00 95.88 96 HIS A O 1
ATOM 754 N N . LEU A 1 97 ? -3.653 -8.762 6.543 1.00 96.81 97 LEU A N 1
ATOM 755 C CA . LEU A 1 97 ? -3.589 -9.197 5.144 1.00 96.81 97 LEU A CA 1
ATOM 756 C C . LEU A 1 97 ? -2.553 -10.308 4.948 1.00 96.81 97 LEU A C 1
ATOM 758 O O . LEU A 1 97 ? -2.844 -11.294 4.283 1.00 96.81 97 LEU A O 1
ATOM 762 N N . LYS A 1 98 ? -1.399 -10.207 5.614 1.00 96.00 98 LYS A N 1
ATOM 763 C CA . LYS A 1 98 ? -0.373 -11.259 5.628 1.00 96.00 98 LYS A CA 1
ATOM 764 C C . LYS A 1 98 ? -0.892 -12.628 6.084 1.00 96.00 98 LYS A C 1
ATOM 766 O O . LYS A 1 98 ? -0.386 -13.660 5.657 1.00 96.00 98 LYS A O 1
ATOM 771 N N . GLN A 1 99 ? -1.869 -12.653 6.989 1.00 95.25 99 GLN A N 1
ATOM 772 C CA . GLN A 1 99 ? -2.434 -13.895 7.525 1.00 95.25 99 GLN A CA 1
ATOM 773 C C . GLN A 1 99 ? -3.483 -14.522 6.594 1.00 95.25 99 GLN A C 1
ATOM 775 O O . GLN A 1 99 ? -3.868 -15.676 6.799 1.00 95.25 99 GLN A O 1
ATOM 780 N N . CYS A 1 100 ? -3.959 -13.789 5.586 1.00 96.38 100 CYS A N 1
ATOM 781 C CA . CYS A 1 100 ? -4.891 -14.306 4.594 1.00 96.38 100 CYS A CA 1
ATOM 782 C C . CYS A 1 100 ? -4.176 -15.301 3.672 1.00 96.38 100 CYS A C 1
ATOM 784 O O . CYS A 1 100 ? -3.115 -15.012 3.129 1.00 96.38 100 CYS A O 1
ATOM 786 N N . SER A 1 101 ? -4.765 -16.483 3.473 1.00 93.50 101 SER A N 1
ATOM 787 C CA . SER A 1 101 ? -4.147 -17.539 2.659 1.00 93.50 101 SER A CA 1
ATOM 788 C C . SER A 1 101 ? -4.586 -17.505 1.193 1.00 93.50 101 SER A C 1
ATOM 790 O O . SER A 1 101 ? -4.036 -18.234 0.370 1.00 93.50 101 SER A O 1
ATOM 792 N N . ASN A 1 102 ? -5.633 -16.744 0.871 1.00 94.44 102 ASN A N 1
ATOM 793 C CA . ASN A 1 102 ? -6.232 -16.659 -0.459 1.00 94.44 102 ASN A CA 1
ATOM 794 C C . ASN A 1 102 ? -7.137 -15.417 -0.584 1.00 94.44 102 ASN A C 1
ATOM 796 O O . ASN A 1 102 ? -7.457 -14.755 0.406 1.00 94.44 102 ASN A O 1
ATOM 800 N N . ASP A 1 103 ? -7.615 -15.155 -1.801 1.00 95.31 103 ASP A N 1
ATOM 801 C CA . ASP A 1 103 ? -8.485 -14.016 -2.122 1.00 95.31 103 ASP A CA 1
ATOM 802 C C . ASP A 1 103 ? -9.785 -13.980 -1.302 1.00 95.31 103 ASP A C 1
ATOM 804 O O . ASP A 1 103 ? -10.280 -12.903 -0.976 1.00 95.31 103 ASP A O 1
ATOM 808 N N . ILE A 1 104 ? -10.345 -15.141 -0.939 1.00 97.38 104 ILE A N 1
ATOM 809 C CA . ILE A 1 104 ? -11.578 -15.213 -0.142 1.00 97.38 104 ILE A CA 1
ATOM 810 C C . ILE A 1 104 ? -11.308 -14.708 1.277 1.00 97.38 104 ILE A C 1
ATOM 812 O O . ILE A 1 104 ? -12.111 -13.944 1.808 1.00 97.38 104 ILE A O 1
ATOM 816 N N . ASP A 1 105 ? -10.172 -15.073 1.874 1.00 97.06 105 ASP A N 1
ATOM 817 C CA . ASP A 1 105 ? -9.767 -14.572 3.192 1.00 97.06 105 ASP A CA 1
ATOM 818 C C . ASP A 1 105 ? -9.570 -13.051 3.170 1.00 97.06 105 ASP A C 1
ATOM 820 O O . ASP A 1 105 ? -10.025 -12.361 4.084 1.00 97.06 105 ASP A O 1
ATOM 824 N N . ILE A 1 106 ? -8.965 -12.520 2.099 1.00 96.50 106 ILE A N 1
ATOM 825 C CA . ILE A 1 106 ? -8.789 -11.076 1.893 1.00 96.50 106 ILE A CA 1
ATOM 826 C C . ILE A 1 106 ? -10.154 -10.383 1.785 1.00 96.50 106 ILE A C 1
ATOM 828 O O . ILE A 1 106 ? -10.411 -9.405 2.489 1.00 96.50 106 ILE A O 1
ATOM 832 N N . CYS A 1 107 ? -11.061 -10.892 0.946 1.00 96.88 107 CYS A N 1
ATOM 833 C CA . CYS A 1 107 ? -12.410 -10.341 0.809 1.00 96.88 107 CYS A CA 1
ATOM 834 C C . CYS A 1 107 ? -13.185 -10.384 2.130 1.00 96.88 107 CYS A C 1
ATOM 836 O O . CYS A 1 107 ? -13.842 -9.403 2.482 1.00 96.88 107 CYS A O 1
ATOM 838 N N . ASN A 1 108 ? -13.086 -11.488 2.873 1.00 97.44 108 ASN A N 1
ATOM 839 C CA . ASN A 1 108 ? -13.718 -11.634 4.178 1.00 97.44 108 ASN A CA 1
ATOM 840 C C . ASN A 1 108 ? -13.176 -10.596 5.161 1.00 97.44 108 ASN A C 1
ATOM 842 O O . ASN A 1 108 ? -13.971 -9.893 5.779 1.00 97.44 108 ASN A O 1
ATOM 846 N N . LEU A 1 109 ? -11.852 -10.434 5.254 1.00 96.75 109 LEU A N 1
ATOM 847 C CA . LEU A 1 109 ? -11.233 -9.399 6.079 1.00 96.75 109 LEU A CA 1
ATOM 848 C C . LEU A 1 109 ? -11.778 -8.013 5.712 1.00 96.75 109 LEU A C 1
ATOM 850 O O . LEU A 1 109 ? -12.352 -7.350 6.573 1.00 96.75 109 LEU A O 1
ATOM 854 N N . ILE A 1 110 ? -11.688 -7.609 4.439 1.00 95.81 110 ILE A N 1
ATOM 855 C CA . ILE A 1 110 ? -12.129 -6.282 3.971 1.00 95.81 110 ILE A CA 1
ATOM 856 C C . ILE A 1 110 ? -13.614 -6.049 4.268 1.00 95.81 110 ILE A C 1
ATOM 858 O O . ILE A 1 110 ? -13.983 -4.957 4.690 1.00 95.81 110 ILE A O 1
ATOM 862 N N . SER A 1 111 ? -14.464 -7.069 4.100 1.00 96.62 111 SER A N 1
ATOM 863 C CA . SER A 1 111 ? -15.913 -6.964 4.335 1.00 96.62 111 SER A CA 1
ATOM 864 C C . SER A 1 111 ? -16.294 -6.626 5.778 1.00 96.62 111 SER A C 1
ATOM 866 O O . SER A 1 111 ? -17.411 -6.183 6.031 1.00 96.62 111 SER A O 1
ATOM 868 N N . THR A 1 112 ? -15.373 -6.837 6.718 1.00 96.50 112 THR A N 1
ATOM 869 C CA . THR A 1 112 ? -15.581 -6.558 8.142 1.00 96.50 112 THR A CA 1
ATOM 870 C C . THR A 1 112 ? -15.001 -5.221 8.591 1.00 96.50 112 THR A C 1
ATOM 872 O O . THR A 1 112 ? -15.116 -4.896 9.769 1.00 96.50 112 THR A O 1
ATOM 875 N N . LEU A 1 113 ? -14.336 -4.477 7.702 1.00 96.44 113 LEU A N 1
ATOM 876 C CA . LEU A 1 113 ? -13.723 -3.189 8.020 1.00 96.44 113 LEU A CA 1
ATOM 877 C C . LEU A 1 113 ? -14.714 -2.061 7.753 1.00 96.44 113 LEU A C 1
ATOM 879 O O . LEU A 1 113 ? -15.280 -1.967 6.665 1.00 96.44 113 LEU A O 1
ATOM 883 N N . GLU A 1 114 ? -14.855 -1.150 8.707 1.00 95.44 114 GLU A N 1
ATOM 884 C CA . GLU A 1 114 ? -15.667 0.051 8.550 1.00 95.44 114 GLU A CA 1
ATOM 885 C C . GLU A 1 114 ? -14.763 1.279 8.559 1.00 95.44 114 GLU A C 1
ATOM 887 O O . GLU A 1 114 ? -14.029 1.529 9.515 1.00 95.44 114 GLU A O 1
ATOM 892 N N . GLY A 1 115 ? -14.781 2.054 7.476 1.00 93.69 115 GLY A N 1
ATOM 893 C CA . GLY A 1 115 ? -13.870 3.179 7.321 1.00 93.69 115 GLY A CA 1
ATOM 894 C C . GLY A 1 115 ? -13.962 3.872 5.970 1.00 93.69 115 GLY A C 1
ATOM 895 O O . GLY A 1 115 ? -14.704 3.463 5.077 1.00 93.69 115 GLY A O 1
ATOM 896 N N . CYS A 1 116 ? -13.158 4.919 5.820 1.00 93.69 116 CYS A N 1
ATOM 897 C CA . CYS A 1 116 ? -12.963 5.631 4.563 1.00 93.69 116 CYS A CA 1
ATOM 898 C C . CYS A 1 116 ? -11.523 5.413 4.113 1.00 93.69 116 CYS A C 1
ATOM 900 O O . CYS A 1 116 ? -10.642 6.217 4.429 1.00 93.69 116 CYS A O 1
ATOM 902 N N . PHE A 1 117 ? -11.281 4.325 3.387 1.00 94.50 117 PHE A N 1
ATOM 903 C CA . PHE A 1 117 ? -9.937 3.950 2.970 1.00 94.50 117 PHE A CA 1
ATOM 904 C C . PHE A 1 117 ? -9.863 3.449 1.532 1.00 94.50 117 PHE A C 1
ATOM 906 O O . PHE A 1 117 ? -10.827 2.969 0.941 1.00 94.50 117 PHE A O 1
ATOM 913 N N . A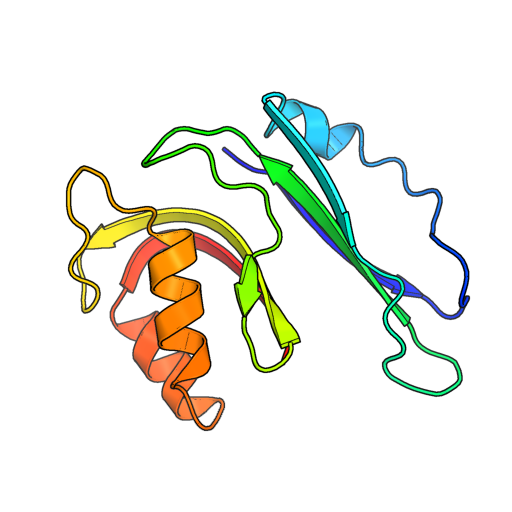LA A 1 118 ? -8.667 3.577 0.975 1.00 95.56 118 ALA A N 1
ATOM 914 C CA . ALA A 1 118 ? -8.228 2.958 -0.256 1.00 95.56 118 ALA A CA 1
ATOM 915 C C . ALA A 1 118 ? -6.840 2.369 -0.009 1.00 95.56 118 ALA A C 1
ATOM 917 O O . ALA A 1 118 ? -6.020 2.973 0.689 1.00 95.56 118 ALA A O 1
ATOM 918 N N . PHE A 1 119 ? -6.563 1.213 -0.597 1.00 96.62 119 PHE A N 1
ATOM 919 C CA . PHE A 1 119 ? -5.255 0.588 -0.488 1.00 96.62 119 PHE A CA 1
ATOM 920 C C . PHE A 1 119 ? -4.872 -0.148 -1.770 1.00 96.62 119 PHE A C 1
ATOM 922 O O . PHE A 1 119 ? -5.724 -0.478 -2.593 1.00 96.62 119 PHE A O 1
ATOM 929 N N . ILE A 1 120 ? -3.573 -0.379 -1.929 1.00 97.38 120 ILE A N 1
ATOM 930 C CA . ILE A 1 120 ? -2.995 -1.283 -2.922 1.00 97.38 120 ILE A CA 1
ATOM 931 C C . ILE A 1 120 ? -2.265 -2.354 -2.123 1.00 97.38 120 ILE A C 1
ATOM 933 O O . ILE A 1 120 ? -1.375 -2.010 -1.348 1.00 97.38 120 ILE A O 1
ATOM 937 N N . TYR A 1 121 ? -2.649 -3.615 -2.304 1.00 97.31 121 TYR A N 1
ATOM 938 C CA . TYR A 1 121 ? -1.969 -4.762 -1.709 1.00 97.31 121 TYR A CA 1
ATOM 939 C C . TYR A 1 121 ? -1.383 -5.634 -2.817 1.00 97.31 121 TYR A C 1
ATOM 941 O O . TYR A 1 121 ? -2.071 -5.927 -3.796 1.00 97.31 121 TYR A O 1
ATOM 949 N N . PHE A 1 122 ? -0.109 -5.989 -2.685 1.00 96.50 122 PHE A N 1
ATOM 950 C CA . PHE A 1 122 ? 0.633 -6.796 -3.645 1.00 96.50 122 PHE A CA 1
ATOM 951 C C . PHE A 1 122 ? 1.353 -7.927 -2.905 1.00 96.50 122 PHE A C 1
ATOM 953 O O . PHE A 1 122 ? 2.118 -7.651 -1.980 1.00 96.50 122 PHE A O 1
ATOM 960 N N . GLN A 1 123 ? 1.077 -9.163 -3.319 1.00 91.81 123 GLN A N 1
ATOM 961 C CA . GLN A 1 123 ? 1.597 -10.424 -2.787 1.00 91.81 123 GLN A CA 1
ATOM 962 C C . GLN A 1 123 ? 2.219 -11.231 -3.930 1.00 91.81 123 GLN A C 1
ATOM 964 O O . GLN A 1 123 ? 1.655 -11.176 -5.050 1.00 91.81 123 GLN A O 1
#

pLDDT: mean 90.37, std 7.47, range [63.28, 97.56]

Secondary structure (DSSP, 8-state):
--EEEEEEES-SSPP----HHHHTT--SEEEEEEEEESSSS-EEEEEEEE---SSS---SSEE-TT--EEEEEEEEEEESS---TT--HHHHHHHHHHH--SHHHHHHHHHTEEEEEEEEEE-

Sequence (123 aa):
MCGICFCLHTQSIPLSIDYAPLNARGPDFQNQYGPISLTSDLYVTFVVSVLALRGYKQQQPFIDEDGNILLYNGEIYEGSLQIKPDDNDGVLLSHHLKQCSNDIDICNLISTLEGCFAFIYFQ

=== Feature glossary ===
Feature key, reading from the visual/contextual features back to the raw sequence:

Rendered structure images. Structure images are PyMOL renders from six orthogonal camera directions. Cartoon representation draws helices as coils and strands as arrows; sticks shows the backbone as bonds; surface shows the solvent-excluded envelope. Rainbow coloring maps sequence position to hue (blue→red, N→C); chain coloring assigns a distinct color per polypeptide.

Contact-map, Ramachandran, and PAE plots. Three diagnostic plots accompany the record. The Cα contact map visualizes the tertiary structure as a 2D adjacency matrix (8 Å cutoff, sequence-local contacts suppressed). The Ramachandran plot shows the distribution of backbone (φ, ψ) torsions, with points in the α and β basins reflecting secondary structure content. The PAE plot shows AlphaFold's inter-residue confidence as a color matrix.

InterPro / GO / CATH / organism. The annotation block draws on four external resources. InterPro: which protein families and domains the sequence belongs to. GO: standardized terms for what the protein does, what process it participates in, and where in the cell it acts. CATH: which structural fold it has in the CATH hierarchy. Organism: the species of origin.

Nearest PDB structures. Structural nearest neighbors (via Foldseek easy-search vs the PDB). Reported per hit: target PDB id, E-value, and alignment TM-score. A TM-score above ~0.5 is the conventional threshold for 'same fold'.

Predicted aligned error. Predicted aligned error is AlphaFold's pairwise confidence. Unlike pLDDT (per-residue), PAE is per-residue-pair and captures whether two parts of the structure are correctly placed relative to each other. Units are ångströms of expected positional error.

Solvent-accessible surface area. SASA measures how much of the protein is reachable by solvent. It is computed by rolling a water-sized probe over the atomic surface and summing the exposed area (Å²). Per-residue SASA distinguishes core (buried, low SASA) from surface (exposed, high SASA) residues; total SASA is a whole-molecule size measure.

B-factor. Crystallographic B-factors measure how much each atom's electron density is smeared out, in Å². They rise in mobile loops and surface residues and fall in the buried interior. In AlphaFold models this column is repurposed to hold pLDDT instead.

pLDDT. For AlphaFold models, the B-factor field carries pLDDT — the model's own estimate of local accuracy on a 0–100 scale. Regions with pLDDT<50 should be treated as essentially unmodeled; they often correspond to intrinsically disordered segments.

Backbone torsions (φ/ψ). φ (phi) and ψ (psi) are the two rotatable backbone dihedrals per residue: φ is the C(i-1)–N–Cα–C torsion, ψ is the N–Cα–C–N(i+1) torsion, both in degrees on (−180°, 180°]. α-helical residues cluster near (−60°, −45°); β-strand residues near (−120°, +130°). A Ramachandran plot is simply a scatter of (φ, ψ) for every residue.

Radius of gyration, Cα contacts, bounding box. Radius of gyration (Rg) is the root-mean-square distance of Cα atoms from their centroid — a single number for overall size and compactness. A globular domain of N residues has Rg ≈ 2.2·N^0.38 Å; an extended or disordered chain has a much larger Rg. The Cα contact count is the number of residue pairs whose Cα atoms are within 8 Å and are more than four positions apart in sequence — a standard proxy for tertiary packing density. The bounding box is the smallest axis-aligned box enclosing all Cα atoms.

Secondary structure (3-state, P-SEA). Three-state secondary structure (P-SEA) collapses the eight DSSP classes into helix (a), strand (b), and coil (c). P-SEA assigns these from Cα geometry alone — distances and angles — without requiring backbone oxygens, so it works on any Cα trace.

Secondary structure (8-state, DSSP). Secondary structure is the local, repeating backbone conformation. DSSP classifies it into eight states by reading the hydrogen-bond network: three helix types (H, G, I), two β types (E, B), two non-regular types (T, S), and unstructured coil (-).

Foldseek 3Di. The Foldseek 3Di string encodes local tertiary geometry as a 20-letter alphabet — one character per residue — derived from the relative positions of nearby Cα atoms. Unlike the amino-acid sequence, 3Di is a direct function of the 3D structure, so two proteins with the same fold have similar 3Di strings even at low sequence identity.

mmCIF coordinates. Structure coordinates are given as an mmCIF _atom_site loop: one row per atom with element, residue name, chain id, sequence number, and x/y/z position in Å. Only the four main-chain atoms per residue are included here; side chains are omitted to keep the record compact.

Sequence. This is the polypeptide sequence — one letter per residue, N-terminus first. Length ranges from a few dozen residues for small domains to over a thousand for large multi-domain proteins.